Protein AF-A0A3R6WKT2-F1 (afdb_monomer)

pLDDT: mean 75.04, std 20.97, range [36.47, 97.88]

Mean predicted aligned error: 14.97 Å

Solvent-accessible surface area (backbone atoms only — not comparable to full-atom values): 10180 Å² total; per-residue (Å²): 135,83,80,79,76,78,79,77,89,75,90,62,52,73,80,45,78,44,82,75,47,75,48,75,41,78,47,78,81,74,87,68,77,78,66,96,77,69,86,70,86,73,76,88,82,61,59,48,72,48,72,44,69,48,76,45,61,43,78,90,60,58,64,59,56,53,33,32,56,53,12,65,66,39,70,49,82,72,78,93,81,76,84,86,73,96,73,75,86,50,50,66,51,45,74,72,87,78,87,82,78,58,63,58,91,94,46,44,48,91,75,61,78,54,71,67,59,50,54,53,29,57,76,71,72,60,77,71,82,75,78,79,80,78,82,74,79,76,80,86,74,83,80,82,86,130

Sequence (146 aa):
MIELEDVPLRTVTVDSITTLSFTTHPSFPEVHKPSPCALNPSPNINSISQATVHIVCSEGTYIRSIARECGERIVHPSSSLQEKSDEVPSYAGATLSMLHRTQSGGFLSSSSTTLDDIAASVKVRQLAPAPLRDDDTGRNVNVATD

Radius of gyration: 25.91 Å; Cα contacts (8 Å, |Δi|>4): 109; chains: 1; bounding box: 83×47×59 Å

InterPro domains:
  IPR020103 Pseudouridine synthase, catalytic domain superfamily [SSF55120] (6-121)

Secondary structure (DSSP, 8-state):
----PPPPPPP--EEEEEEEEEEEEPPPPP--PPPTT--SPPP---PEEEEEEEEEE-TT--HHHHHHHHHTT-B----S---SS--PPPB-----------EETTEEGGG---HHHHHHHHHTT--PPPPP--------------

Structure (mmCIF, N/CA/C/O backbone):
data_AF-A0A3R6WKT2-F1
#
_entry.id   AF-A0A3R6WKT2-F1
#
loop_
_atom_site.group_PDB
_atom_site.id
_atom_site.type_symbol
_atom_site.label_atom_id
_atom_site.label_alt_id
_atom_site.label_comp_id
_atom_site.label_asym_id
_atom_site.label_entity_id
_atom_site.label_seq_id
_atom_site.pdbx_PDB_ins_code
_atom_site.Cartn_x
_atom_site.Cartn_y
_atom_site.Cartn_z
_atom_site.occupancy
_atom_site.B_iso_or_equiv
_atom_site.auth_seq_id
_atom_site.auth_comp_id
_atom_site.auth_asym_id
_atom_site.auth_atom_id
_atom_site.pdbx_PDB_model_num
ATOM 1 N N . MET A 1 1 ? 18.339 -23.637 22.450 1.00 45.84 1 MET A N 1
ATOM 2 C CA . MET A 1 1 ? 18.213 -23.772 20.988 1.00 45.84 1 MET A CA 1
ATOM 3 C C . MET A 1 1 ? 16.762 -23.460 20.676 1.00 45.84 1 MET A C 1
ATOM 5 O O . MET A 1 1 ? 15.910 -24.223 21.101 1.00 45.84 1 MET A O 1
ATOM 9 N N . ILE A 1 2 ? 16.474 -22.268 20.151 1.00 59.09 2 ILE A N 1
ATOM 10 C CA . ILE A 1 2 ? 15.111 -21.895 19.752 1.00 59.09 2 ILE A CA 1
ATOM 11 C C . ILE A 1 2 ? 14.999 -22.361 18.307 1.00 59.09 2 ILE A C 1
ATOM 13 O O . ILE A 1 2 ? 15.721 -21.843 17.457 1.00 59.09 2 ILE A O 1
ATOM 17 N N . GLU A 1 3 ? 14.189 -23.384 18.056 1.00 62.41 3 GLU A N 1
ATOM 18 C CA . GLU A 1 3 ? 13.836 -23.741 16.687 1.00 62.41 3 GLU A CA 1
ATOM 19 C C . GLU A 1 3 ? 12.940 -22.626 16.152 1.00 62.41 3 GLU A C 1
ATOM 21 O O . GLU A 1 3 ? 11.860 -22.361 16.679 1.00 62.41 3 GLU A O 1
ATOM 26 N N . LEU A 1 4 ? 13.462 -21.882 15.180 1.00 70.50 4 LEU A N 1
ATOM 27 C CA . LEU A 1 4 ? 12.678 -20.927 14.416 1.00 70.50 4 LEU A CA 1
ATOM 28 C C . LEU A 1 4 ? 11.831 -21.759 13.457 1.00 70.50 4 LEU A C 1
ATOM 30 O O . LEU A 1 4 ? 12.330 -22.199 12.425 1.00 70.50 4 LEU A O 1
ATOM 34 N N . GLU A 1 5 ? 10.583 -22.029 13.834 1.00 74.88 5 GLU A N 1
ATOM 35 C CA . GLU A 1 5 ? 9.604 -22.562 12.890 1.00 74.88 5 GLU A CA 1
ATOM 36 C C . GLU A 1 5 ? 9.435 -21.557 11.747 1.00 74.88 5 GLU A C 1
ATOM 38 O O . GLU A 1 5 ? 9.175 -20.369 11.972 1.00 74.88 5 GLU A O 1
ATOM 43 N N . ASP A 1 6 ? 9.613 -22.035 10.515 1.00 78.25 6 ASP A N 1
ATOM 44 C CA . ASP A 1 6 ? 9.405 -21.220 9.327 1.00 78.25 6 ASP A CA 1
ATOM 45 C C . ASP A 1 6 ? 7.948 -20.753 9.273 1.00 78.25 6 ASP A C 1
ATOM 47 O O . ASP A 1 6 ? 7.003 -21.546 9.298 1.00 78.25 6 ASP A O 1
ATOM 51 N N . VAL A 1 7 ? 7.757 -19.436 9.176 1.00 76.88 7 VAL A N 1
ATOM 52 C CA . VAL A 1 7 ? 6.430 -18.856 8.969 1.00 76.88 7 VAL A CA 1
ATOM 53 C C . VAL A 1 7 ? 5.962 -19.259 7.568 1.00 76.88 7 VAL A C 1
ATOM 55 O O . VAL A 1 7 ? 6.653 -18.946 6.593 1.00 76.88 7 VAL A O 1
ATOM 58 N N . PRO A 1 8 ? 4.800 -19.924 7.427 1.00 79.94 8 PRO A N 1
ATOM 59 C CA . PRO A 1 8 ? 4.347 -20.413 6.134 1.00 79.94 8 PRO A CA 1
ATOM 60 C C . PRO A 1 8 ? 4.164 -19.261 5.144 1.00 79.94 8 PRO A C 1
ATOM 62 O O . PRO A 1 8 ? 3.663 -18.184 5.487 1.00 79.94 8 PRO A O 1
ATOM 65 N N . LEU A 1 9 ? 4.551 -19.502 3.889 1.00 82.50 9 LEU A N 1
ATOM 66 C CA . LEU A 1 9 ? 4.333 -18.553 2.802 1.00 82.50 9 LEU A CA 1
ATOM 67 C C . LEU A 1 9 ? 2.830 -18.323 2.624 1.00 82.50 9 LEU A C 1
ATOM 69 O O . LEU A 1 9 ? 2.061 -19.263 2.424 1.00 82.50 9 LEU A O 1
ATOM 73 N N . ARG A 1 10 ? 2.415 -17.056 2.677 1.00 84.06 10 ARG A N 1
ATOM 74 C CA . ARG A 1 10 ? 1.027 -16.654 2.444 1.00 84.06 10 ARG A CA 1
ATOM 75 C C . ARG A 1 10 ? 0.850 -16.099 1.041 1.00 84.06 10 ARG A C 1
ATOM 77 O O . ARG A 1 10 ? 1.678 -15.325 0.566 1.00 84.06 10 ARG A O 1
ATOM 84 N N . THR A 1 11 ? -0.267 -16.452 0.415 1.00 91.12 11 THR A N 1
ATOM 85 C CA . THR A 1 11 ? -0.715 -15.771 -0.802 1.00 91.12 11 THR A CA 1
ATOM 86 C C . THR A 1 11 ? -1.359 -14.448 -0.406 1.00 91.12 11 THR A C 1
ATOM 88 O O . THR A 1 11 ? -2.158 -14.407 0.527 1.00 91.12 11 THR A O 1
ATOM 91 N N . VAL A 1 12 ? -0.996 -13.373 -1.099 1.00 93.88 12 VAL A N 1
ATOM 92 C CA . VAL A 1 12 ? -1.575 -12.035 -0.930 1.00 93.88 12 VAL A CA 1
ATOM 93 C C . VAL A 1 12 ? -1.983 -11.495 -2.294 1.00 93.88 12 VAL A C 1
ATOM 95 O O . VAL A 1 12 ? -1.381 -11.868 -3.302 1.00 93.88 12 VAL A O 1
ATOM 98 N N . THR A 1 13 ? -2.986 -10.621 -2.335 1.00 95.75 13 THR A N 1
ATOM 99 C CA . THR A 1 13 ? -3.405 -9.946 -3.567 1.00 95.75 13 THR A CA 1
ATOM 100 C C . THR A 1 13 ? -3.082 -8.463 -3.492 1.00 95.75 13 THR A C 1
ATOM 102 O O . THR A 1 13 ? -3.252 -7.812 -2.461 1.00 95.75 13 THR A O 1
ATOM 105 N N . VAL A 1 14 ? -2.599 -7.920 -4.606 1.00 96.56 14 VAL A N 1
ATOM 106 C CA . VAL A 1 14 ? -2.480 -6.478 -4.812 1.00 96.56 14 VAL A CA 1
ATOM 107 C C . VAL A 1 14 ? -3.476 -6.120 -5.898 1.00 96.56 14 VAL A C 1
ATOM 109 O O . VAL A 1 14 ? -3.281 -6.475 -7.057 1.00 96.56 14 VAL A O 1
ATOM 112 N N . ASP A 1 15 ? -4.555 -5.454 -5.508 1.00 96.75 15 ASP A N 1
ATOM 113 C CA . ASP A 1 15 ? -5.662 -5.145 -6.409 1.00 96.75 15 ASP A CA 1
ATOM 114 C C . ASP A 1 15 ? -5.309 -3.960 -7.313 1.00 96.75 15 ASP A C 1
ATOM 116 O O . ASP A 1 15 ? -5.651 -3.942 -8.493 1.00 96.75 15 ASP A O 1
ATOM 120 N N . SER A 1 16 ? -4.598 -2.961 -6.777 1.00 97.56 16 SER A N 1
ATOM 121 C CA . SER A 1 16 ? -4.079 -1.851 -7.581 1.00 97.56 16 SER A CA 1
ATOM 122 C C . SER A 1 16 ? -2.863 -1.174 -6.955 1.00 97.56 16 SER A C 1
ATOM 124 O O . SER A 1 16 ? -2.715 -1.112 -5.732 1.00 97.56 16 SER A O 1
ATOM 126 N N . ILE A 1 17 ? -2.011 -0.627 -7.825 1.00 97.19 17 ILE A N 1
ATOM 127 C CA . ILE A 1 17 ? -0.918 0.286 -7.483 1.00 97.19 17 ILE A CA 1
ATOM 128 C C . ILE A 1 17 ? -1.044 1.499 -8.404 1.00 97.19 17 ILE A C 1
ATOM 130 O O . ILE A 1 17 ? -0.949 1.363 -9.623 1.00 97.19 17 ILE A O 1
ATOM 134 N N . THR A 1 18 ? -1.229 2.681 -7.825 1.00 97.62 18 THR A N 1
ATOM 135 C CA . THR A 1 18 ? -1.401 3.931 -8.573 1.00 97.62 18 THR A CA 1
ATOM 136 C C . THR A 1 18 ? -0.337 4.934 -8.160 1.00 97.62 18 THR A C 1
ATOM 138 O O . THR A 1 18 ? -0.253 5.309 -6.991 1.00 97.62 18 THR A O 1
ATOM 141 N N . THR A 1 19 ? 0.466 5.407 -9.111 1.00 96.12 19 THR A N 1
ATOM 142 C CA . THR A 1 19 ? 1.445 6.472 -8.862 1.00 96.12 19 THR A CA 1
ATOM 143 C C . THR A 1 19 ? 0.735 7.809 -8.686 1.00 96.12 19 THR A C 1
ATOM 145 O O . THR A 1 19 ? -0.018 8.236 -9.556 1.00 96.12 19 THR A O 1
ATOM 148 N N . LEU A 1 20 ? 0.988 8.474 -7.560 1.00 96.88 20 LEU A N 1
ATOM 149 C CA . LEU A 1 20 ? 0.440 9.792 -7.239 1.00 96.88 20 LEU A CA 1
ATOM 150 C C . LEU A 1 20 ? 1.423 10.912 -7.589 1.00 96.88 20 LEU A C 1
ATOM 152 O O . LEU A 1 20 ? 1.021 11.959 -8.087 1.00 96.88 20 LEU A O 1
ATOM 156 N N . SER A 1 21 ? 2.713 10.703 -7.323 1.00 95.88 21 SER A N 1
ATOM 157 C CA . SER A 1 21 ? 3.765 11.662 -7.656 1.00 95.88 21 SER A CA 1
ATOM 158 C C . SER A 1 21 ? 5.112 10.972 -7.834 1.00 95.88 21 SER A C 1
ATOM 160 O O . SER A 1 21 ? 5.344 9.878 -7.314 1.00 95.88 21 SER A O 1
ATOM 162 N N . PHE A 1 22 ? 6.004 11.630 -8.567 1.00 92.88 22 PHE A N 1
ATOM 163 C CA . PHE A 1 22 ? 7.386 11.213 -8.744 1.00 92.88 22 PHE A CA 1
ATOM 164 C C . PHE A 1 22 ? 8.273 12.456 -8.728 1.00 92.88 22 PHE A C 1
ATOM 166 O O . PHE A 1 22 ? 8.046 13.387 -9.501 1.00 92.88 22 PHE A O 1
ATOM 173 N N . THR A 1 23 ? 9.255 12.494 -7.835 1.00 89.00 23 THR A N 1
ATOM 174 C CA . THR A 1 23 ? 10.183 13.614 -7.686 1.00 89.00 23 THR A CA 1
ATOM 175 C C . THR A 1 23 ? 11.611 13.105 -7.684 1.00 89.00 23 THR A C 1
ATOM 177 O O . THR A 1 23 ? 11.960 12.175 -6.964 1.00 89.00 23 THR A O 1
ATOM 180 N N . THR A 1 24 ? 12.470 13.738 -8.473 1.00 85.12 24 THR A N 1
ATOM 181 C CA . THR A 1 24 ? 13.905 13.465 -8.443 1.00 85.12 24 THR A CA 1
ATOM 182 C C . THR A 1 24 ? 14.580 14.569 -7.654 1.00 85.12 24 THR A C 1
ATOM 184 O O . THR A 1 24 ? 14.530 15.739 -8.032 1.00 85.12 24 THR A O 1
ATOM 187 N N . HIS A 1 25 ? 15.191 14.201 -6.534 1.00 77.69 25 HIS A N 1
ATOM 188 C CA . HIS A 1 25 ? 15.979 15.117 -5.733 1.00 77.69 25 HIS A CA 1
ATOM 189 C C . HIS A 1 25 ? 17.446 15.027 -6.160 1.00 77.69 25 HIS A C 1
ATOM 191 O O . HIS A 1 25 ? 17.985 13.918 -6.254 1.00 77.69 25 HIS A O 1
ATOM 197 N N . PRO A 1 26 ? 18.125 16.164 -6.399 1.00 67.12 26 PRO A N 1
ATOM 198 C CA . PRO A 1 26 ? 19.577 16.147 -6.459 1.00 67.12 26 PRO A CA 1
ATOM 199 C C . PRO A 1 26 ? 20.072 15.645 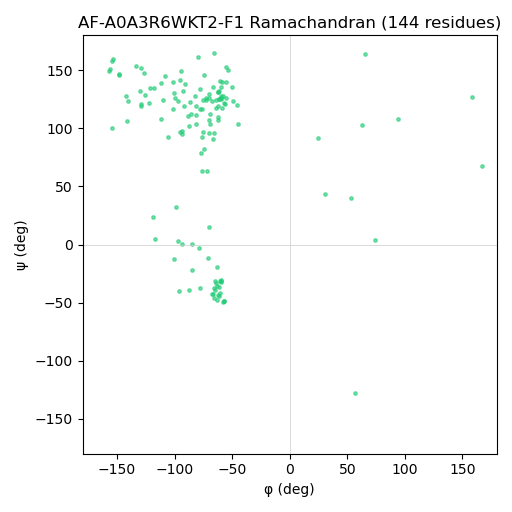-5.099 1.00 67.12 26 PRO A C 1
ATOM 201 O O . PRO A 1 26 ? 19.627 16.143 -4.061 1.00 67.12 26 PRO A O 1
ATOM 204 N N . SER A 1 27 ? 20.934 14.628 -5.076 1.00 63.84 27 SER A N 1
ATOM 205 C CA . SER A 1 27 ? 21.567 14.223 -3.823 1.00 63.84 27 SER A CA 1
ATOM 206 C C . SER A 1 27 ? 22.281 15.401 -3.185 1.00 63.84 27 SER A C 1
ATOM 208 O O . SER A 1 27 ? 22.802 16.291 -3.866 1.00 63.84 27 SER A O 1
ATOM 210 N N . PHE A 1 28 ? 22.388 15.344 -1.859 1.00 46.97 28 PHE A N 1
ATOM 211 C CA . PHE A 1 28 ? 23.422 16.092 -1.162 1.00 46.97 28 PHE A CA 1
ATOM 212 C C . PHE A 1 28 ? 24.781 15.809 -1.824 1.00 46.97 28 PHE A C 1
ATOM 214 O O . PHE A 1 28 ? 25.063 14.646 -2.126 1.00 46.97 28 PHE A O 1
ATOM 221 N N . PRO A 1 29 ? 25.618 16.834 -2.073 1.00 46.66 29 PRO A N 1
ATOM 222 C CA . PRO A 1 29 ? 26.973 16.594 -2.530 1.00 46.66 29 PRO A CA 1
ATOM 223 C C . PRO A 1 29 ? 27.668 15.747 -1.469 1.00 46.66 29 PRO A C 1
ATOM 225 O O . PRO A 1 29 ? 27.807 16.154 -0.314 1.00 46.66 29 PRO A O 1
ATOM 228 N N . GLU A 1 30 ? 28.065 14.543 -1.857 1.00 46.06 30 GLU A N 1
ATOM 229 C CA . GLU A 1 30 ? 28.982 13.743 -1.070 1.00 46.06 30 GLU A CA 1
ATOM 230 C C . GLU A 1 30 ? 30.240 14.596 -0.872 1.00 46.06 30 GLU A C 1
ATOM 232 O O . GLU A 1 30 ? 30.841 15.063 -1.843 1.00 46.06 30 GLU A O 1
ATOM 237 N N . VAL A 1 31 ? 30.611 14.876 0.381 1.00 40.81 31 VAL A N 1
ATOM 238 C CA . VAL A 1 31 ? 31.859 15.575 0.719 1.00 40.81 31 VAL A CA 1
ATOM 239 C C . VAL A 1 31 ? 33.017 14.604 0.469 1.00 40.81 31 VAL A C 1
ATOM 241 O O . VAL A 1 31 ? 33.738 14.204 1.381 1.00 40.81 31 VAL A O 1
ATOM 244 N N . HIS A 1 32 ? 33.210 14.191 -0.780 1.00 43.75 32 HIS A N 1
ATOM 245 C CA . HIS A 1 32 ? 34.481 13.651 -1.206 1.00 43.75 32 HIS A CA 1
ATOM 246 C C . HIS A 1 32 ? 35.456 14.824 -1.195 1.00 43.75 32 HIS A C 1
ATOM 248 O O . HIS A 1 32 ? 35.418 15.698 -2.061 1.00 43.75 32 HIS A O 1
ATOM 254 N N . LYS A 1 33 ? 36.324 14.872 -0.173 1.00 36.47 33 LYS A N 1
ATOM 255 C CA . LYS A 1 33 ? 37.539 15.691 -0.228 1.00 36.47 33 LYS A CA 1
ATOM 256 C C . LYS A 1 33 ? 38.188 15.433 -1.594 1.00 36.47 33 LYS A C 1
ATOM 258 O O . LYS A 1 33 ? 38.503 14.272 -1.869 1.00 36.47 33 LYS A O 1
ATOM 263 N N . PRO A 1 34 ? 38.369 16.451 -2.450 1.00 43.94 34 PRO A N 1
ATOM 264 C CA . PRO A 1 34 ? 38.968 16.231 -3.752 1.00 43.94 34 PRO A CA 1
ATOM 265 C C . PRO A 1 34 ? 40.392 15.712 -3.546 1.00 43.94 34 PRO A C 1
ATOM 267 O O . PRO A 1 34 ? 41.229 16.377 -2.934 1.00 43.94 34 PRO A O 1
ATOM 270 N N . SER A 1 35 ? 40.659 14.505 -4.044 1.00 47.00 35 SER A N 1
ATOM 271 C CA . SER A 1 35 ? 42.028 14.095 -4.340 1.00 47.00 35 SER A CA 1
ATOM 272 C C . SER A 1 35 ? 42.564 15.058 -5.410 1.00 47.00 35 SER A C 1
ATOM 274 O O . SER A 1 35 ? 41.859 15.301 -6.394 1.00 47.00 35 SER A O 1
ATOM 276 N N . PRO A 1 36 ? 43.769 15.631 -5.253 1.00 48.66 36 PRO A N 1
ATOM 277 C CA . PRO A 1 36 ? 44.264 16.739 -6.076 1.00 48.66 36 PRO A CA 1
ATOM 278 C C . PRO A 1 36 ? 44.602 16.369 -7.536 1.00 48.66 36 PRO A C 1
ATOM 280 O O . PRO A 1 36 ? 45.265 17.142 -8.221 1.00 48.66 36 PRO A O 1
ATOM 283 N N . CYS A 1 37 ? 44.160 15.212 -8.039 1.00 45.25 37 CYS A N 1
ATOM 284 C CA . CYS A 1 37 ? 44.553 14.686 -9.350 1.00 45.25 37 CYS A CA 1
ATOM 285 C C . CYS A 1 37 ? 43.415 14.539 -10.381 1.00 45.25 37 CYS A C 1
ATOM 287 O O . CYS A 1 37 ? 43.677 14.044 -11.473 1.00 45.25 37 CYS A O 1
ATOM 289 N N . ALA A 1 38 ? 42.176 14.958 -10.103 1.00 49.31 38 ALA A N 1
ATOM 290 C CA . ALA A 1 38 ? 41.085 14.832 -11.077 1.00 49.31 38 ALA A CA 1
ATOM 291 C C . ALA A 1 38 ? 40.913 16.110 -11.925 1.00 49.31 38 ALA A C 1
ATOM 293 O O . ALA A 1 38 ? 40.223 17.048 -11.526 1.00 49.31 38 ALA A O 1
ATOM 294 N N . LEU A 1 39 ? 41.524 16.144 -13.117 1.00 47.91 39 LEU A N 1
ATOM 295 C CA . LEU A 1 39 ? 41.030 16.985 -14.211 1.00 47.91 39 LEU A CA 1
ATOM 296 C C . LEU A 1 39 ? 39.707 16.375 -14.701 1.00 47.91 39 LEU A C 1
ATOM 298 O O . LEU A 1 39 ? 39.682 15.203 -15.066 1.00 47.91 39 LEU A O 1
ATOM 302 N N . ASN A 1 40 ? 38.658 17.198 -14.740 1.00 46.19 40 ASN A N 1
ATOM 303 C CA . ASN A 1 40 ? 37.254 16.920 -15.086 1.00 46.19 40 ASN A CA 1
ATOM 304 C C . ASN A 1 40 ? 36.358 16.617 -13.864 1.00 46.19 40 ASN A C 1
ATOM 306 O O . ASN A 1 40 ? 36.451 15.535 -13.283 1.00 46.19 40 ASN A O 1
ATOM 310 N N . PRO A 1 41 ? 35.446 17.534 -13.476 1.00 44.69 41 PRO A N 1
ATOM 311 C CA . PRO A 1 41 ? 34.383 17.193 -12.540 1.00 44.69 41 PRO A CA 1
ATOM 312 C C . PRO A 1 41 ? 33.480 16.137 -13.193 1.00 44.69 41 PRO A C 1
ATOM 314 O O . PRO A 1 41 ? 32.879 16.392 -14.237 1.00 44.69 41 PRO A O 1
ATOM 317 N N . SER A 1 42 ? 33.406 14.942 -12.600 1.00 47.97 42 SER A N 1
ATOM 318 C CA . SER A 1 42 ? 32.3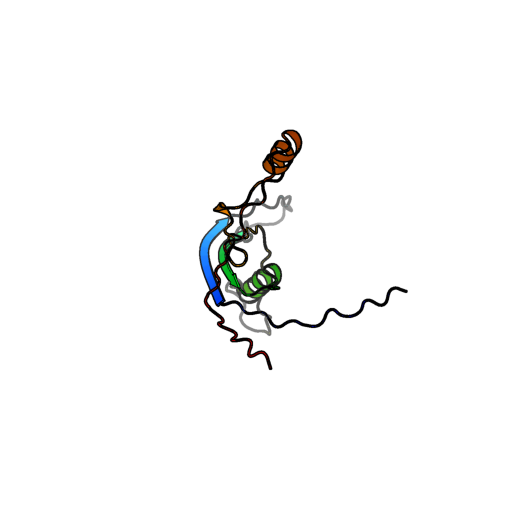95 13.950 -12.985 1.00 47.97 42 SER A CA 1
ATOM 319 C C . SER A 1 42 ? 31.001 14.561 -12.794 1.00 47.97 42 SER A C 1
ATOM 321 O O . SER A 1 42 ? 30.800 15.278 -11.807 1.00 47.97 42 SER A O 1
ATOM 323 N N . PRO A 1 43 ? 30.038 14.326 -13.707 1.00 49.59 43 PRO A N 1
ATOM 324 C CA . PRO A 1 43 ? 28.666 14.770 -13.493 1.00 49.59 43 PRO A CA 1
ATOM 325 C C . PRO A 1 43 ? 28.177 14.206 -12.154 1.00 49.59 43 PRO A C 1
ATOM 327 O O . PRO A 1 43 ? 28.515 13.085 -11.797 1.00 49.59 43 PRO A O 1
ATOM 330 N N . ASN A 1 44 ? 27.438 14.990 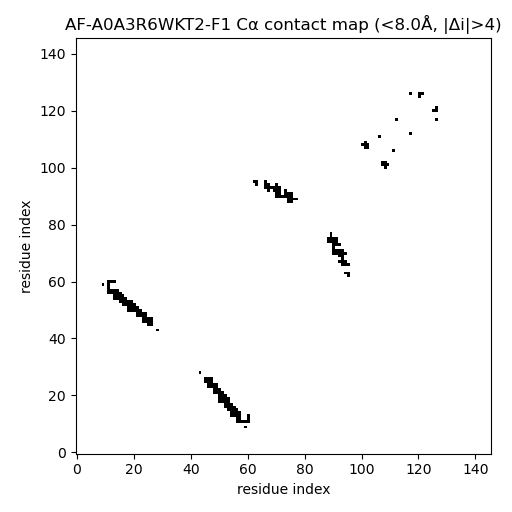-11.375 1.00 48.69 44 ASN A N 1
ATOM 331 C CA . ASN A 1 44 ? 26.863 14.539 -10.108 1.00 48.69 44 ASN A CA 1
ATOM 332 C C . ASN A 1 44 ? 25.812 13.446 -10.405 1.00 48.69 44 ASN A C 1
ATOM 334 O O . ASN A 1 44 ? 24.689 13.771 -10.781 1.00 48.69 44 ASN A O 1
ATOM 338 N N . ILE A 1 45 ? 26.199 12.166 -10.321 1.00 51.97 45 ILE A N 1
ATOM 339 C CA . ILE A 1 45 ? 25.396 11.003 -10.766 1.00 51.97 45 ILE A CA 1
ATOM 340 C C . ILE A 1 45 ? 24.407 10.520 -9.687 1.00 51.97 45 ILE A C 1
ATOM 342 O O . ILE A 1 45 ? 23.664 9.571 -9.903 1.00 51.97 45 ILE A O 1
ATOM 346 N N . ASN A 1 46 ? 24.344 1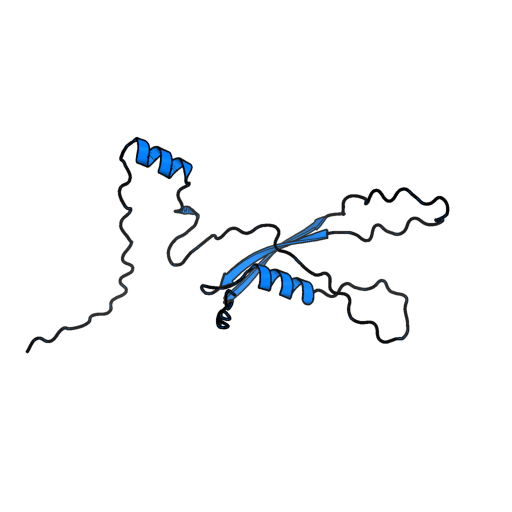1.159 -8.519 1.00 60.88 46 ASN A N 1
ATOM 347 C CA . ASN A 1 46 ? 23.687 10.554 -7.356 1.00 60.88 46 ASN A CA 1
ATOM 348 C C . ASN A 1 46 ? 22.245 11.051 -7.128 1.00 60.88 46 ASN A C 1
ATOM 350 O O . ASN A 1 46 ? 21.790 11.128 -5.996 1.00 60.88 46 ASN A O 1
ATOM 354 N N . SER A 1 47 ? 21.470 11.394 -8.161 1.00 69.12 47 SER A N 1
ATOM 355 C CA . SER A 1 47 ? 20.087 11.854 -7.944 1.00 69.12 47 SER A CA 1
ATOM 356 C C . SER A 1 47 ? 19.198 10.761 -7.324 1.00 69.12 47 SER A C 1
ATOM 358 O O . SER A 1 47 ? 19.043 9.688 -7.907 1.00 69.12 47 SER A O 1
ATOM 360 N N . ILE A 1 48 ? 18.565 11.040 -6.178 1.00 80.62 48 ILE A N 1
ATOM 361 C CA . ILE A 1 48 ? 17.628 10.114 -5.524 1.00 80.62 48 ILE A CA 1
ATOM 362 C C . ILE A 1 48 ? 16.220 10.428 -6.018 1.00 80.62 48 ILE A C 1
ATOM 364 O O . ILE A 1 48 ? 15.699 11.520 -5.790 1.00 80.62 48 ILE A O 1
ATOM 368 N N . SER A 1 49 ? 15.581 9.455 -6.661 1.00 88.25 49 SER A N 1
ATOM 369 C CA . SER A 1 49 ? 14.175 9.567 -7.045 1.00 88.25 49 SER A CA 1
ATOM 370 C C . SER A 1 49 ? 13.258 9.024 -5.952 1.00 88.25 49 SER A C 1
ATOM 372 O O . SER A 1 49 ? 13.529 7.984 -5.357 1.00 88.25 49 SER A O 1
ATOM 374 N N . GLN A 1 50 ? 12.165 9.731 -5.690 1.00 92.00 50 GLN A N 1
ATOM 375 C CA . GLN A 1 50 ? 11.112 9.340 -4.764 1.00 92.00 50 GLN A CA 1
ATOM 376 C C . GLN A 1 50 ? 9.786 9.256 -5.513 1.00 92.00 50 GLN A C 1
ATOM 378 O O . GLN A 1 50 ? 9.431 10.149 -6.278 1.00 92.00 50 GLN A O 1
ATOM 383 N N . ALA A 1 51 ? 9.039 8.184 -5.269 1.00 93.38 51 ALA A N 1
ATOM 384 C CA . ALA A 1 51 ? 7.697 7.999 -5.798 1.00 93.38 51 ALA A CA 1
ATOM 385 C C . ALA A 1 51 ? 6.704 7.905 -4.639 1.00 93.38 51 ALA A C 1
ATOM 387 O O . ALA A 1 51 ? 6.941 7.178 -3.674 1.00 93.38 51 ALA A O 1
ATOM 388 N N . THR A 1 52 ? 5.577 8.603 -4.753 1.00 96.44 52 THR A N 1
ATOM 389 C CA . THR A 1 52 ? 4.422 8.385 -3.877 1.00 96.44 52 THR A CA 1
ATOM 390 C C . THR A 1 52 ? 3.420 7.524 -4.624 1.00 96.44 52 THR A C 1
ATOM 392 O O . THR A 1 52 ? 3.007 7.875 -5.730 1.00 96.44 52 THR A O 1
ATOM 395 N N . VAL A 1 53 ? 3.013 6.410 -4.022 1.00 97.12 53 VAL A N 1
ATOM 396 C CA . VAL A 1 53 ? 2.054 5.467 -4.609 1.00 97.12 53 VAL A CA 1
ATOM 397 C C . VAL A 1 53 ? 0.894 5.213 -3.651 1.00 97.12 53 VAL A C 1
ATOM 399 O O . VAL A 1 53 ? 1.067 5.210 -2.434 1.00 97.12 53 VAL A O 1
ATOM 402 N N . HIS A 1 54 ? -0.288 4.982 -4.210 1.00 97.88 54 HIS A N 1
ATOM 403 C CA . HIS A 1 54 ? -1.448 4.450 -3.507 1.00 97.88 54 HIS A CA 1
ATOM 404 C C . HIS A 1 54 ? -1.579 2.959 -3.821 1.00 97.88 54 HIS A C 1
ATOM 406 O O . HIS A 1 54 ? -1.530 2.579 -4.990 1.00 97.88 54 HIS A O 1
ATOM 412 N N . ILE A 1 55 ? -1.739 2.123 -2.795 1.00 97.88 55 ILE A N 1
ATOM 413 C CA . ILE A 1 55 ? -1.794 0.663 -2.936 1.00 97.88 55 ILE A CA 1
ATOM 414 C C . ILE A 1 55 ? -3.081 0.149 -2.292 1.00 97.88 55 ILE A C 1
ATOM 416 O O . ILE A 1 55 ? -3.349 0.453 -1.130 1.00 97.88 55 ILE A O 1
ATOM 420 N N . VAL A 1 56 ? -3.841 -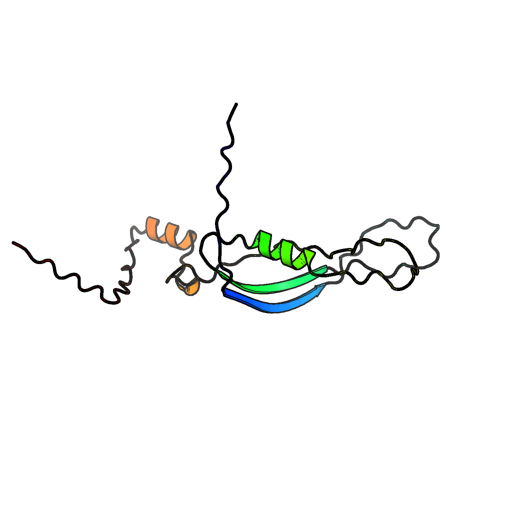0.655 -3.038 1.00 97.62 56 VAL A N 1
ATOM 421 C CA . VAL A 1 56 ? -4.977 -1.440 -2.532 1.00 97.62 56 VAL A CA 1
ATOM 422 C C . VAL A 1 56 ? -4.573 -2.907 -2.561 1.00 97.62 56 VAL A C 1
ATOM 424 O O . VAL A 1 56 ? -4.141 -3.409 -3.598 1.00 97.62 56 VAL A O 1
ATOM 427 N N . CYS A 1 57 ? -4.654 -3.579 -1.418 1.00 97.19 57 CYS A N 1
ATOM 428 C CA . CYS A 1 57 ? -4.162 -4.942 -1.268 1.00 97.19 57 CYS A CA 1
ATOM 429 C C . CYS A 1 57 ? -4.901 -5.701 -0.164 1.00 97.19 57 CYS A C 1
ATOM 431 O O . CYS A 1 57 ? -5.441 -5.091 0.765 1.00 97.19 57 CYS A O 1
ATOM 433 N N . SER A 1 58 ? -4.842 -7.031 -0.219 1.00 96.12 58 SER A N 1
ATOM 434 C CA . SER A 1 58 ? -5.362 -7.899 0.832 1.00 96.12 58 SER A CA 1
ATOM 435 C C . SER A 1 58 ? -4.586 -7.746 2.140 1.00 96.12 58 SER A C 1
ATOM 437 O O . SER A 1 58 ? -3.446 -7.255 2.186 1.00 96.12 58 SER A O 1
ATOM 439 N N . GLU A 1 59 ? -5.182 -8.253 3.218 1.00 93.31 59 GLU A N 1
ATOM 440 C CA . GLU A 1 59 ? -4.490 -8.424 4.488 1.00 93.31 59 GLU A CA 1
ATOM 441 C C . GLU A 1 59 ? -3.193 -9.233 4.330 1.00 93.31 59 GLU A C 1
ATOM 443 O O . GLU A 1 59 ? -3.032 -10.056 3.426 1.00 93.31 59 GLU A O 1
ATOM 448 N N . GLY A 1 60 ? -2.221 -8.945 5.194 1.00 93.00 60 GLY A N 1
ATOM 449 C CA . GLY A 1 60 ? -0.916 -9.594 5.144 1.00 93.00 60 GLY A CA 1
ATOM 450 C C . GLY A 1 60 ? 0.006 -9.127 4.006 1.00 93.00 60 GLY A C 1
ATOM 451 O O . GLY A 1 60 ? 1.121 -9.635 3.867 1.00 93.00 60 GLY A O 1
ATOM 452 N N . THR A 1 61 ? -0.361 -8.140 3.201 1.00 95.06 61 THR A N 1
ATOM 453 C CA . THR A 1 61 ? 0.566 -7.636 2.178 1.00 95.06 61 THR A CA 1
ATOM 454 C C . THR A 1 61 ? 1.735 -6.862 2.805 1.00 95.06 61 THR A C 1
ATOM 456 O O . THR A 1 61 ? 1.546 -5.960 3.622 1.00 95.06 61 THR A O 1
ATOM 459 N N . TYR A 1 62 ? 2.970 -7.198 2.420 1.00 95.00 62 TYR A N 1
ATOM 460 C CA . TYR A 1 62 ? 4.180 -6.502 2.870 1.00 95.00 62 TYR A CA 1
ATOM 461 C C . TYR A 1 62 ? 4.585 -5.402 1.879 1.00 95.00 62 TYR A C 1
ATOM 463 O O . TYR A 1 62 ? 5.295 -5.656 0.910 1.00 95.00 62 TYR A O 1
ATOM 471 N N . ILE A 1 63 ? 4.210 -4.150 2.162 1.00 96.88 63 ILE A N 1
ATOM 472 C CA . ILE A 1 63 ? 4.506 -2.998 1.283 1.00 96.88 63 ILE A CA 1
ATOM 473 C C . ILE A 1 63 ? 6.012 -2.787 1.053 1.00 96.88 63 ILE A C 1
ATOM 475 O O . ILE A 1 63 ? 6.427 -2.377 -0.027 1.00 96.88 63 ILE A O 1
ATOM 479 N N . ARG A 1 64 ? 6.858 -3.128 2.035 1.00 95.56 64 ARG A N 1
ATOM 480 C CA . ARG A 1 64 ? 8.322 -3.083 1.868 1.00 95.56 64 ARG A CA 1
ATOM 481 C C . ARG A 1 64 ? 8.820 -4.022 0.765 1.00 95.56 64 ARG A C 1
ATOM 483 O O . ARG A 1 64 ? 9.752 -3.658 0.057 1.00 95.56 64 ARG A O 1
ATOM 490 N N . SER A 1 65 ? 8.198 -5.192 0.613 1.00 94.69 65 SER A N 1
ATOM 491 C CA . SER A 1 65 ? 8.538 -6.135 -0.455 1.00 94.69 65 SER A CA 1
ATOM 492 C C . SER A 1 65 ? 8.150 -5.569 -1.815 1.00 94.69 65 SER A C 1
ATOM 494 O O . SER A 1 65 ? 8.976 -5.597 -2.714 1.00 94.69 65 SER A O 1
ATOM 496 N N . ILE A 1 66 ? 6.964 -4.957 -1.927 1.00 95.38 66 ILE A N 1
ATOM 497 C CA . ILE A 1 66 ? 6.533 -4.260 -3.150 1.00 95.38 66 ILE A CA 1
ATOM 498 C C . ILE A 1 66 ? 7.538 -3.165 -3.523 1.00 95.38 66 ILE A C 1
ATOM 500 O O . ILE A 1 66 ? 7.987 -3.115 -4.661 1.00 95.38 66 ILE A O 1
ATOM 504 N N . ALA A 1 67 ? 7.942 -2.322 -2.565 1.00 95.19 67 ALA A N 1
ATOM 505 C CA . ALA A 1 67 ? 8.926 -1.268 -2.816 1.00 95.19 67 ALA A CA 1
ATOM 506 C C . ALA A 1 67 ? 10.239 -1.843 -3.370 1.00 95.19 67 ALA A C 1
ATOM 508 O O . ALA A 1 67 ? 10.721 -1.380 -4.401 1.00 95.19 67 ALA A O 1
ATOM 509 N N . ARG A 1 68 ? 10.776 -2.892 -2.733 1.00 94.25 68 ARG A N 1
ATOM 510 C CA . ARG A 1 68 ? 11.976 -3.591 -3.205 1.00 94.25 68 ARG A CA 1
ATOM 511 C C . ARG A 1 68 ? 11.798 -4.131 -4.628 1.00 94.25 68 ARG A C 1
ATOM 513 O O . ARG A 1 68 ? 12.641 -3.870 -5.480 1.00 94.25 68 ARG A O 1
ATOM 520 N N . GLU A 1 69 ? 10.696 -4.827 -4.889 1.00 93.88 69 GLU A N 1
ATOM 521 C CA . GLU A 1 69 ? 10.393 -5.438 -6.188 1.00 93.88 69 GLU A CA 1
ATOM 522 C C . GLU A 1 69 ? 10.215 -4.396 -7.304 1.00 93.88 69 GLU A C 1
ATOM 524 O O . GLU A 1 69 ? 10.555 -4.648 -8.459 1.00 93.88 69 GLU A O 1
ATOM 529 N N . CYS A 1 70 ? 9.687 -3.213 -6.978 1.00 92.31 70 CYS A N 1
ATOM 530 C CA . CYS A 1 70 ? 9.643 -2.083 -7.902 1.00 92.31 70 CYS A CA 1
ATOM 531 C C . CYS A 1 70 ? 11.057 -1.587 -8.225 1.00 92.31 70 CYS A C 1
ATOM 533 O O . CYS A 1 70 ? 11.383 -1.392 -9.392 1.00 92.31 70 CYS A O 1
ATOM 535 N N . GLY A 1 71 ? 11.915 -1.426 -7.215 1.00 91.00 71 GLY A N 1
ATOM 536 C CA . GLY A 1 71 ? 13.303 -0.995 -7.398 1.00 91.00 71 GLY A CA 1
ATOM 537 C C . GLY A 1 71 ? 14.157 -1.971 -8.209 1.00 91.00 71 GLY A C 1
ATOM 538 O O . GLY A 1 71 ? 14.982 -1.543 -9.011 1.00 91.00 71 GLY A O 1
ATOM 539 N N . GLU A 1 72 ? 13.920 -3.273 -8.045 1.00 91.38 72 GLU A N 1
ATOM 540 C CA . GLU A 1 72 ? 14.555 -4.349 -8.822 1.00 91.38 72 GLU A CA 1
ATOM 541 C C . GLU A 1 72 ? 14.060 -4.416 -10.277 1.00 91.38 72 GLU A C 1
ATOM 543 O O . GLU A 1 72 ? 14.659 -5.104 -11.093 1.00 91.38 72 GLU A O 1
ATOM 548 N N . ARG A 1 73 ? 12.985 -3.704 -10.639 1.00 89.50 73 ARG A N 1
ATOM 549 C CA . ARG A 1 73 ? 12.501 -3.612 -12.030 1.00 89.50 73 ARG A CA 1
ATOM 550 C C . ARG A 1 73 ? 12.901 -2.325 -12.738 1.00 89.50 73 ARG A C 1
ATOM 552 O O . ARG A 1 73 ? 12.754 -2.230 -13.955 1.00 89.50 73 ARG A O 1
ATOM 559 N N . ILE A 1 74 ? 13.399 -1.337 -12.002 1.00 86.19 74 ILE A N 1
ATOM 560 C CA . ILE A 1 74 ? 13.863 -0.075 -12.574 1.00 86.19 74 ILE A CA 1
ATOM 561 C C . ILE A 1 74 ? 15.326 -0.258 -12.972 1.00 86.19 74 ILE A C 1
ATOM 563 O O . ILE A 1 74 ? 16.225 -0.244 -12.130 1.00 86.19 74 ILE A O 1
ATOM 567 N N . VAL A 1 75 ? 15.554 -0.450 -14.271 1.00 80.56 75 VAL A N 1
ATOM 568 C CA . VAL A 1 75 ? 16.899 -0.534 -14.846 1.00 80.56 75 VAL A CA 1
ATOM 569 C C . VAL A 1 75 ? 17.512 0.860 -14.860 1.00 80.56 75 VAL A C 1
ATOM 571 O O . VAL A 1 75 ? 16.926 1.800 -15.402 1.00 80.56 75 VAL A O 1
ATOM 574 N N . HIS A 1 76 ? 18.696 0.992 -14.274 1.00 69.50 76 HIS A N 1
ATOM 575 C CA . HIS A 1 76 ? 19.480 2.204 -14.408 1.00 69.50 76 HIS A CA 1
ATOM 576 C C . HIS A 1 76 ? 20.092 2.209 -15.813 1.00 69.50 76 HIS A C 1
ATOM 578 O O . HIS A 1 76 ? 20.781 1.247 -16.160 1.00 69.50 76 HIS A O 1
ATOM 584 N N . PRO A 1 77 ? 19.878 3.246 -16.643 1.00 62.03 77 PRO A N 1
ATOM 585 C CA . PRO A 1 77 ? 20.658 3.376 -17.860 1.00 62.03 77 PRO A CA 1
ATOM 586 C C . PRO A 1 77 ? 22.116 3.552 -17.424 1.00 62.03 77 PRO A C 1
ATOM 588 O O . PRO A 1 77 ? 22.478 4.580 -16.843 1.00 62.03 77 PRO A O 1
ATOM 591 N N . SER A 1 78 ? 22.941 2.522 -17.611 1.00 56.50 78 SER A N 1
ATOM 592 C CA . SER A 1 78 ? 24.385 2.682 -17.527 1.00 56.50 78 SER A CA 1
ATOM 593 C C . SER A 1 78 ? 24.770 3.663 -18.630 1.00 56.50 78 SER A C 1
ATOM 595 O O . SER A 1 78 ? 24.277 3.601 -19.760 1.00 56.50 78 SER A O 1
ATOM 597 N N . SER A 1 79 ? 25.557 4.670 -18.264 1.00 49.81 79 SER A N 1
ATOM 598 C CA . SER A 1 79 ? 26.020 5.704 -19.178 1.00 49.81 79 SER A CA 1
ATOM 599 C C . SER A 1 79 ? 26.590 5.066 -20.441 1.00 49.81 79 SER A C 1
ATOM 601 O O . SER A 1 79 ? 27.509 4.255 -20.374 1.00 49.81 79 SER A O 1
ATOM 603 N N . SER A 1 80 ? 26.031 5.460 -21.581 1.00 50.69 80 SER A N 1
ATOM 604 C CA . SER A 1 80 ? 26.495 5.138 -22.924 1.00 50.69 80 SER A CA 1
ATOM 605 C C . SER A 1 80 ? 28.009 5.316 -23.040 1.00 50.69 80 SER A C 1
ATOM 607 O O . SER A 1 80 ? 28.464 6.457 -23.086 1.00 50.69 80 SER A O 1
ATOM 609 N N . LEU A 1 81 ? 28.757 4.209 -23.041 1.00 53.00 81 LEU A N 1
ATOM 610 C CA . LEU A 1 81 ? 30.062 3.980 -23.684 1.00 53.00 81 LEU A CA 1
ATOM 611 C C . LEU A 1 81 ? 30.670 2.672 -23.140 1.00 53.00 81 LEU A C 1
ATOM 613 O O . LEU A 1 81 ? 31.690 2.689 -22.462 1.00 53.00 81 LEU A O 1
ATOM 617 N N . GLN A 1 82 ? 30.069 1.523 -23.448 1.00 46.81 82 GLN A N 1
ATOM 618 C CA . GLN A 1 82 ? 30.820 0.267 -23.456 1.00 46.81 82 GLN A CA 1
ATOM 619 C C . GLN A 1 82 ? 30.159 -0.729 -24.406 1.00 46.81 82 GLN A C 1
ATOM 621 O O . GLN A 1 82 ? 29.142 -1.354 -24.123 1.00 46.81 82 GLN A O 1
ATOM 626 N N . GLU A 1 83 ? 30.737 -0.827 -25.601 1.00 52.97 83 GLU A N 1
ATOM 627 C CA . GLU A 1 83 ? 30.531 -1.976 -26.468 1.00 52.97 83 GLU A CA 1
ATOM 628 C C . GLU A 1 83 ? 31.168 -3.210 -25.812 1.00 52.97 83 GLU A C 1
ATOM 630 O O . GLU A 1 83 ? 32.315 -3.151 -25.373 1.00 52.97 83 GLU A O 1
ATOM 635 N N . LYS A 1 84 ? 30.437 -4.334 -25.834 1.00 54.22 84 LYS A N 1
ATOM 636 C CA . LYS A 1 84 ? 30.881 -5.704 -25.508 1.00 54.22 84 LYS A CA 1
ATOM 637 C C . LYS A 1 84 ? 31.354 -5.950 -24.069 1.00 54.22 84 LYS A C 1
ATOM 639 O O . LYS A 1 84 ? 32.526 -5.762 -23.767 1.00 54.22 84 LYS A O 1
ATOM 644 N N . SER A 1 85 ? 30.498 -6.581 -23.259 1.00 50.00 85 SER A N 1
ATOM 645 C CA . SER A 1 85 ? 30.664 -7.942 -22.681 1.00 50.00 85 SER A CA 1
ATOM 646 C C . SER A 1 85 ? 29.801 -8.106 -21.420 1.00 50.00 85 SER A C 1
ATOM 648 O O . SER A 1 85 ? 29.884 -7.263 -20.543 1.00 50.00 85 SER A O 1
ATOM 650 N N . ASP A 1 86 ? 28.965 -9.155 -21.360 1.00 57.12 86 ASP A N 1
ATOM 651 C CA . ASP A 1 86 ? 28.292 -9.726 -20.166 1.00 57.12 86 ASP A CA 1
ATOM 652 C C . ASP A 1 86 ? 27.937 -8.773 -18.998 1.00 57.12 86 ASP A C 1
ATOM 654 O O . ASP A 1 86 ? 28.122 -9.102 -17.824 1.00 57.12 86 ASP A O 1
ATOM 658 N N . GLU A 1 87 ? 27.411 -7.583 -19.292 1.00 60.97 87 GLU A N 1
ATOM 659 C CA . GLU A 1 87 ? 27.111 -6.592 -18.260 1.00 60.97 87 GLU A CA 1
ATOM 660 C C . GLU A 1 87 ? 25.762 -6.927 -17.604 1.00 60.97 87 GLU A C 1
ATOM 662 O O . GLU A 1 87 ? 24.700 -6.865 -18.230 1.00 60.97 87 GLU A O 1
ATOM 667 N N . VAL A 1 88 ? 25.801 -7.341 -16.334 1.00 68.06 88 VAL A N 1
ATOM 668 C CA . VAL A 1 88 ? 24.598 -7.583 -15.527 1.00 68.06 88 VAL A CA 1
ATOM 669 C C . VAL A 1 88 ? 23.835 -6.258 -15.386 1.00 68.06 88 VAL A C 1
ATOM 671 O O . VAL A 1 88 ? 24.455 -5.258 -15.016 1.00 68.06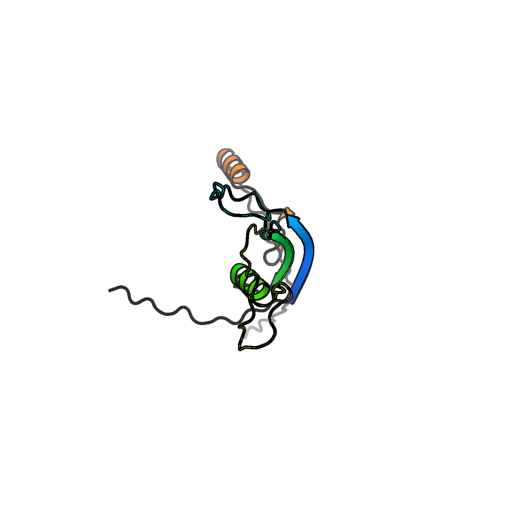 88 VAL A O 1
ATOM 674 N N . PRO A 1 89 ? 22.509 -6.215 -15.633 1.00 68.69 89 PRO A N 1
ATOM 675 C CA . PRO A 1 89 ? 21.731 -4.992 -15.482 1.00 68.69 89 PRO A CA 1
ATOM 676 C C . PRO A 1 89 ? 21.899 -4.411 -14.076 1.00 68.69 89 PRO A C 1
ATOM 678 O O . PRO A 1 89 ? 21.675 -5.102 -13.080 1.00 68.69 89 PRO A O 1
ATOM 681 N N . SER A 1 90 ? 22.280 -3.136 -13.993 1.00 76.88 90 SER A N 1
ATOM 682 C CA . SER A 1 90 ? 22.288 -2.403 -12.729 1.00 76.88 90 SER A CA 1
ATOM 683 C C . SER A 1 90 ? 20.873 -1.913 -12.430 1.00 76.88 90 SER A C 1
ATOM 685 O O . SER A 1 90 ? 20.280 -1.168 -13.216 1.00 76.88 90 SER A O 1
ATOM 687 N N . TYR A 1 91 ? 20.310 -2.353 -11.309 1.00 83.38 91 TYR A N 1
ATOM 688 C CA . TYR A 1 91 ? 18.981 -1.947 -10.862 1.00 83.38 91 TYR A CA 1
ATOM 689 C C . TYR A 1 91 ? 19.092 -0.796 -9.872 1.00 83.38 91 TYR A C 1
ATOM 691 O O . TYR A 1 91 ? 19.977 -0.791 -9.018 1.00 83.38 91 TYR A O 1
ATOM 699 N N . ALA A 1 92 ? 18.168 0.162 -9.953 1.00 83.19 92 ALA A N 1
ATOM 700 C CA . ALA A 1 92 ? 18.162 1.312 -9.052 1.00 83.19 92 ALA A CA 1
ATOM 701 C C . ALA A 1 92 ? 18.003 0.891 -7.580 1.00 83.19 92 ALA A C 1
ATOM 703 O O . ALA A 1 92 ? 18.517 1.553 -6.678 1.00 83.19 92 ALA A O 1
ATOM 704 N N . GLY A 1 93 ? 17.284 -0.214 -7.341 1.00 89.25 93 GLY A N 1
ATOM 705 C CA . GLY A 1 93 ? 16.821 -0.571 -6.010 1.00 89.25 93 GLY A CA 1
ATOM 706 C C . GLY A 1 93 ? 15.810 0.455 -5.488 1.00 89.25 93 GLY A C 1
ATOM 707 O O . GLY A 1 93 ? 15.643 1.551 -6.020 1.00 89.25 93 GLY A O 1
ATOM 708 N N . ALA A 1 94 ? 15.065 0.085 -4.453 1.00 91.56 94 ALA A N 1
ATOM 709 C CA . ALA A 1 94 ? 14.153 1.009 -3.795 1.00 91.56 94 ALA A CA 1
ATOM 710 C C . ALA A 1 94 ? 13.874 0.546 -2.370 1.00 91.56 94 ALA A C 1
ATOM 712 O O . ALA A 1 94 ? 13.873 -0.646 -2.059 1.00 91.56 94 ALA A O 1
ATOM 713 N N . THR A 1 95 ? 13.628 1.519 -1.501 1.00 94.69 95 THR A N 1
ATOM 714 C CA . THR A 1 95 ? 13.253 1.294 -0.109 1.00 94.69 95 THR A CA 1
ATOM 715 C C . THR A 1 95 ? 12.065 2.171 0.256 1.00 94.69 95 THR A C 1
ATOM 717 O O . THR A 1 95 ? 11.843 3.228 -0.334 1.00 94.69 95 THR A O 1
ATOM 720 N N . LEU A 1 96 ? 11.285 1.717 1.231 1.00 95.62 96 LEU A N 1
ATOM 721 C CA . LEU A 1 96 ? 10.126 2.438 1.736 1.00 95.62 96 LEU A CA 1
ATOM 722 C C . LEU A 1 96 ? 10.588 3.558 2.678 1.00 95.62 96 LEU A C 1
ATOM 724 O O . LEU A 1 96 ? 11.143 3.271 3.737 1.00 95.62 96 LEU A O 1
ATOM 728 N N . SER A 1 97 ? 10.333 4.815 2.315 1.00 94.50 97 SER A N 1
ATOM 729 C CA . SER A 1 97 ? 10.650 5.979 3.158 1.00 94.50 97 SER A CA 1
ATOM 730 C C . SER A 1 97 ? 9.531 6.324 4.146 1.00 94.50 97 SER A C 1
ATOM 732 O O . SER A 1 97 ? 9.803 6.666 5.293 1.00 94.50 97 SER A O 1
ATOM 734 N N . MET A 1 98 ? 8.270 6.219 3.721 1.00 96.38 98 MET A N 1
ATOM 735 C CA . MET A 1 98 ? 7.0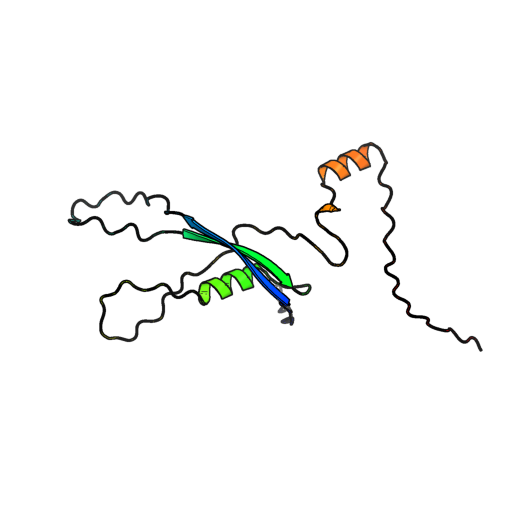90 6.578 4.508 1.00 96.38 98 MET A CA 1
ATOM 736 C C . MET A 1 98 ? 5.906 5.681 4.136 1.00 96.38 98 MET A C 1
ATOM 738 O O . MET A 1 98 ? 5.750 5.293 2.980 1.00 96.38 98 MET A O 1
ATOM 742 N N . LEU A 1 99 ? 5.057 5.365 5.117 1.00 97.31 99 LEU A N 1
ATOM 743 C CA . LEU A 1 99 ? 3.844 4.576 4.922 1.00 97.31 99 LEU A CA 1
ATOM 744 C C . LEU A 1 99 ? 2.714 5.116 5.794 1.00 97.31 99 LEU A C 1
ATOM 746 O O . LEU A 1 99 ? 2.868 5.233 7.007 1.00 97.31 99 LEU A O 1
ATOM 750 N N . HIS A 1 100 ? 1.564 5.377 5.181 1.00 97.06 100 HIS A N 1
ATOM 751 C CA . HIS A 1 100 ? 0.338 5.737 5.881 1.00 97.06 100 HIS A CA 1
ATOM 752 C C . HIS A 1 100 ? -0.805 4.850 5.388 1.00 97.06 100 HIS A C 1
ATOM 754 O O . HIS A 1 100 ? -1.115 4.829 4.199 1.00 97.06 100 HIS A O 1
ATOM 760 N N . ARG A 1 101 ? -1.426 4.102 6.305 1.00 97.12 101 ARG A N 1
ATOM 761 C CA . ARG A 1 101 ? -2.583 3.259 5.993 1.00 97.12 101 ARG A CA 1
ATOM 762 C C . ARG A 1 101 ? -3.854 4.103 6.079 1.00 97.12 101 ARG A C 1
ATOM 764 O O . ARG A 1 101 ? -4.237 4.528 7.163 1.00 97.12 101 ARG A O 1
ATOM 771 N N . THR A 1 102 ? -4.504 4.325 4.942 1.00 96.94 102 THR A N 1
ATOM 772 C CA . THR A 1 102 ? -5.710 5.162 4.829 1.00 96.94 102 THR A CA 1
ATOM 773 C C . THR A 1 102 ? -7.006 4.411 5.132 1.00 96.94 102 THR A C 1
ATOM 775 O O . THR A 1 102 ? -7.992 5.047 5.495 1.00 96.94 102 THR A O 1
ATOM 778 N N . GLN A 1 103 ? -7.009 3.081 5.016 1.00 96.56 103 GLN A N 1
ATOM 779 C CA . GLN A 1 103 ? -8.175 2.232 5.253 1.00 96.56 103 GLN A CA 1
ATOM 780 C C . GLN A 1 103 ? -7.759 0.857 5.796 1.00 96.56 103 GLN A C 1
ATOM 782 O O . GLN A 1 103 ? -6.699 0.332 5.451 1.00 96.56 103 GLN A O 1
ATOM 787 N N . SER A 1 104 ? -8.597 0.272 6.652 1.00 94.88 104 SER A N 1
ATOM 788 C CA . SER A 1 104 ? -8.488 -1.108 7.131 1.00 94.88 104 SER A CA 1
ATOM 789 C C . SER A 1 104 ? -9.888 -1.711 7.233 1.00 94.88 104 SER A C 1
ATOM 791 O O . SER A 1 104 ? -10.650 -1.350 8.129 1.00 94.88 104 SER A O 1
ATOM 793 N N . GLY A 1 105 ? -10.250 -2.610 6.313 1.00 91.00 105 GLY A N 1
ATOM 794 C CA . GLY A 1 105 ? -11.632 -3.092 6.197 1.00 91.00 105 GLY A CA 1
ATOM 795 C C . GLY A 1 105 ? -12.607 -1.926 5.979 1.00 91.00 105 GLY A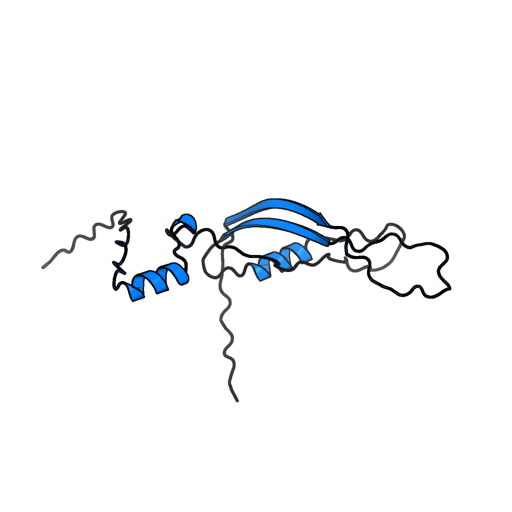 C 1
ATOM 796 O O . GLY A 1 105 ? -12.377 -1.081 5.115 1.00 91.00 105 GLY A O 1
ATOM 797 N N . GLY A 1 106 ? -13.661 -1.845 6.795 1.00 91.81 106 GLY A N 1
ATOM 798 C CA . GLY A 1 106 ? -14.623 -0.732 6.782 1.00 91.81 106 GLY A CA 1
ATOM 799 C C . GLY A 1 106 ? -14.158 0.553 7.486 1.00 91.81 106 GLY A C 1
ATOM 800 O O . GLY A 1 106 ? -14.879 1.546 7.477 1.00 91.81 106 GLY A O 1
ATOM 801 N N . PHE A 1 107 ? -12.972 0.567 8.105 1.00 94.19 107 PHE A N 1
ATOM 802 C CA . PHE A 1 107 ? -12.497 1.701 8.903 1.00 94.19 107 PHE A CA 1
ATOM 803 C C . PHE A 1 107 ? -11.565 2.605 8.098 1.00 94.19 107 PHE A C 1
ATOM 805 O O . PHE A 1 107 ? -10.527 2.163 7.601 1.00 94.19 107 PHE A O 1
ATOM 812 N N . LEU A 1 108 ? -11.913 3.889 8.008 1.00 95.88 108 LEU A N 1
ATOM 813 C CA . LEU A 1 108 ? -11.121 4.912 7.324 1.00 95.88 108 LEU A CA 1
ATOM 814 C C . LEU A 1 108 ? -10.207 5.648 8.308 1.00 95.88 108 LEU A C 1
ATOM 816 O O . LEU A 1 108 ? -10.570 5.876 9.461 1.00 95.88 108 LEU A O 1
ATOM 820 N N . SER A 1 109 ? -9.053 6.114 7.835 1.00 93.31 109 SER A N 1
ATOM 821 C CA . SER A 1 109 ? -8.118 6.923 8.631 1.00 93.31 109 SER A CA 1
ATOM 822 C C . SER A 1 109 ? -8.761 8.228 9.122 1.00 93.31 109 SER A C 1
ATOM 824 O O . SER A 1 109 ? -8.505 8.656 10.242 1.00 93.31 109 SER A O 1
ATOM 826 N N . SER A 1 110 ? -9.709 8.795 8.367 1.00 93.88 110 SER A N 1
ATOM 827 C CA . SER A 1 110 ? -10.502 9.959 8.798 1.00 93.88 110 SER A CA 1
ATOM 828 C C . SER A 1 110 ? -11.385 9.699 10.025 1.00 93.88 110 SER A C 1
ATOM 830 O O . SER A 1 110 ? -11.822 10.648 10.665 1.00 93.88 110 SER A O 1
ATOM 832 N N . SER A 1 111 ? -11.671 8.432 10.336 1.00 92.44 111 SER A N 1
ATOM 833 C CA . SER A 1 111 ? -12.383 8.015 11.552 1.00 92.44 111 SER A CA 1
ATOM 834 C C . SER A 1 111 ? -11.445 7.562 12.676 1.00 92.44 111 SER A C 1
ATOM 836 O O . SER A 1 111 ? -11.913 7.123 13.723 1.00 92.44 111 SER A O 1
ATOM 838 N N . SER A 1 112 ? -10.127 7.647 12.469 1.00 92.62 112 SER A N 1
ATOM 839 C CA . SER A 1 112 ? -9.135 7.263 13.470 1.00 92.62 112 SER A CA 1
ATOM 840 C C . SER A 1 112 ? -9.038 8.309 14.579 1.00 92.62 112 SER A C 1
ATOM 842 O O . SER A 1 112 ? -9.122 9.511 14.337 1.00 92.62 112 SER A O 1
ATOM 844 N N . THR A 1 113 ? -8.785 7.843 15.797 1.00 93.31 113 THR A N 1
ATOM 845 C CA . THR A 1 113 ? -8.516 8.677 16.976 1.00 93.31 113 THR A CA 1
ATOM 846 C C . THR A 1 113 ? -7.042 8.562 17.356 1.00 93.31 113 THR A C 1
ATOM 848 O O . THR A 1 113 ? -6.444 7.496 17.185 1.00 93.31 113 THR A O 1
ATOM 851 N N . THR A 1 114 ? -6.431 9.643 17.845 1.00 95.31 114 THR A N 1
ATOM 852 C CA . THR A 1 114 ? -5.032 9.607 18.296 1.00 95.31 114 THR A CA 1
ATOM 853 C C . THR A 1 114 ? -4.915 9.003 19.699 1.00 95.31 114 THR A C 1
ATOM 855 O O . THR A 1 114 ? -5.884 8.947 20.458 1.00 95.31 114 THR A O 1
ATOM 858 N N . LEU A 1 115 ? -3.714 8.551 20.076 1.00 93.69 115 LEU A N 1
ATOM 859 C CA . LEU A 1 115 ? -3.474 8.053 21.437 1.00 93.69 115 LEU A CA 1
ATOM 860 C C . LEU A 1 115 ? -3.627 9.156 22.493 1.00 93.69 115 LEU A C 1
ATOM 862 O O . LEU A 1 115 ? -4.074 8.865 23.602 1.00 93.69 115 LEU A O 1
ATOM 866 N N . ASP A 1 116 ? -3.314 10.405 22.144 1.00 95.50 116 ASP A N 1
ATOM 867 C CA . ASP A 1 116 ? -3.475 11.553 23.039 1.00 95.50 116 ASP A CA 1
ATOM 868 C C . ASP A 1 116 ? -4.956 11.821 23.339 1.00 95.50 116 ASP A C 1
ATOM 870 O O . ASP A 1 116 ? -5.337 11.999 24.499 1.00 95.50 116 ASP A O 1
ATOM 874 N N . ASP A 1 117 ? -5.815 11.744 22.320 1.00 91.81 117 ASP A N 1
ATOM 875 C CA . ASP A 1 117 ? -7.266 11.884 22.482 1.00 91.81 117 ASP A CA 1
ATOM 876 C C . ASP A 1 117 ? -7.854 10.743 23.327 1.00 91.81 117 ASP A C 1
ATOM 878 O O . ASP A 1 117 ? -8.726 10.961 24.178 1.00 91.81 117 ASP A O 1
ATOM 882 N N . ILE A 1 118 ? -7.352 9.516 23.142 1.00 92.69 118 ILE A N 1
ATOM 883 C CA . ILE A 1 118 ? -7.732 8.366 23.972 1.00 92.69 118 ILE A CA 1
ATOM 884 C C . ILE A 1 118 ? -7.309 8.610 25.423 1.00 92.69 118 ILE A C 1
ATOM 886 O O . ILE A 1 118 ? -8.123 8.442 26.332 1.00 92.69 118 ILE A O 1
ATOM 890 N N . ALA A 1 119 ? -6.072 9.050 25.661 1.00 91.38 119 ALA A N 1
ATOM 891 C CA . ALA A 1 119 ? -5.567 9.330 27.003 1.00 91.38 119 ALA A CA 1
ATOM 892 C C . ALA A 1 119 ? -6.390 10.423 27.709 1.00 91.38 119 ALA A C 1
ATOM 894 O O . ALA A 1 119 ? -6.741 10.278 28.886 1.00 91.38 119 ALA A O 1
ATOM 895 N N . ALA A 1 120 ? -6.765 11.482 26.986 1.00 91.31 120 ALA A N 1
ATOM 896 C CA . ALA A 1 120 ? -7.660 12.520 27.487 1.00 91.31 120 ALA A CA 1
ATOM 897 C C . ALA A 1 120 ? -9.050 11.957 27.840 1.00 91.31 120 ALA A C 1
ATOM 899 O O 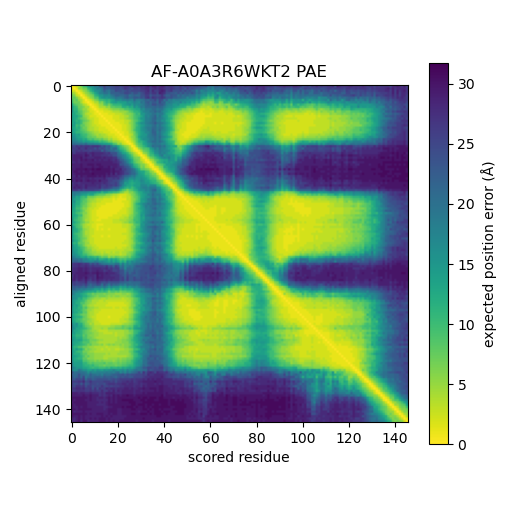. ALA A 1 120 ? -9.573 12.228 28.923 1.00 91.31 120 ALA A O 1
ATOM 900 N N . SER A 1 121 ? -9.612 11.105 26.981 1.00 88.25 121 SER A N 1
ATOM 901 C CA . SER A 1 121 ? -10.932 10.490 27.180 1.00 88.25 121 SER A CA 1
ATOM 902 C C . SER A 1 121 ? -10.967 9.530 28.374 1.00 88.25 121 SER A C 1
ATOM 904 O O . SER A 1 121 ? -11.936 9.515 29.137 1.00 88.25 121 SER A O 1
ATOM 906 N N . VAL A 1 122 ? -9.891 8.765 28.599 1.00 89.56 122 VAL A N 1
ATOM 907 C CA . VAL A 1 122 ? -9.731 7.906 29.788 1.00 89.56 122 VAL A CA 1
ATOM 908 C C . VAL A 1 122 ? -9.711 8.748 31.061 1.00 89.56 122 VAL A C 1
ATOM 910 O O . VAL A 1 122 ? -10.385 8.406 32.035 1.00 89.56 122 VAL A O 1
ATOM 913 N N . LYS A 1 123 ? -8.984 9.873 31.057 1.00 86.94 123 LYS A N 1
ATOM 914 C CA . LYS A 1 123 ? -8.877 10.774 32.216 1.00 86.94 123 LYS A CA 1
ATOM 915 C C . LYS A 1 123 ? -10.237 11.333 32.645 1.00 86.94 123 LYS A C 1
ATOM 917 O O . LYS A 1 123 ? -10.463 11.536 33.835 1.00 86.94 123 LYS A O 1
ATOM 922 N N . VAL A 1 124 ? -11.143 11.531 31.688 1.00 88.06 124 VAL A N 1
ATOM 923 C CA . VAL A 1 124 ? -12.511 12.030 31.907 1.00 88.06 124 VAL A CA 1
ATOM 924 C C . VAL A 1 124 ? -13.537 10.881 32.060 1.00 88.06 124 VAL A C 1
ATOM 926 O O . VAL A 1 124 ? -14.712 11.134 32.301 1.00 88.06 124 VAL A O 1
ATOM 929 N N . ARG A 1 125 ? -13.108 9.604 31.998 1.00 78.62 125 ARG A N 1
ATOM 930 C CA . ARG A 1 125 ? -13.961 8.388 32.013 1.00 78.62 125 ARG A CA 1
ATOM 931 C C . ARG A 1 125 ? -15.063 8.395 30.946 1.00 78.62 125 ARG A C 1
ATOM 933 O O . ARG A 1 125 ? -16.184 7.963 31.197 1.00 78.62 125 ARG A O 1
ATOM 940 N N . GLN A 1 126 ? -14.735 8.877 29.753 1.00 74.81 126 GLN A N 1
ATOM 941 C CA . GLN A 1 126 ? -15.714 9.163 28.704 1.00 74.81 126 GLN A CA 1
ATOM 942 C C . GLN A 1 126 ? -15.507 8.341 27.424 1.00 74.81 126 GLN A C 1
ATOM 944 O O . GLN A 1 126 ? -15.946 8.738 26.350 1.00 74.81 126 GLN A O 1
ATOM 949 N N . LEU A 1 127 ? -14.851 7.180 27.514 1.00 63.75 127 LEU A N 1
ATOM 950 C CA . LEU A 1 127 ? -14.806 6.233 26.399 1.00 63.75 127 LEU A CA 1
ATOM 951 C C . LEU A 1 127 ? -16.143 5.492 26.308 1.00 63.75 127 LEU A C 1
ATOM 953 O O . LEU A 1 127 ? -16.343 4.470 26.961 1.00 63.75 127 LEU A O 1
ATOM 957 N N . ALA A 1 128 ? -17.060 6.010 25.495 1.00 59.78 128 ALA A N 1
ATOM 958 C CA . ALA A 1 128 ? -18.147 5.200 24.969 1.00 59.78 128 ALA A CA 1
ATOM 959 C C . ALA A 1 128 ? -17.616 4.428 23.746 1.00 59.78 128 ALA A C 1
ATOM 961 O O . ALA A 1 128 ? -17.039 5.058 22.855 1.00 59.78 128 ALA A O 1
ATOM 962 N N . PRO A 1 129 ? -17.771 3.095 23.666 1.00 56.50 129 PRO A N 1
ATOM 963 C CA . PRO A 1 129 ? -17.501 2.384 22.425 1.00 56.50 129 PRO A CA 1
ATOM 964 C C . PRO A 1 129 ? -18.424 2.946 21.339 1.00 56.50 129 PRO A C 1
ATOM 966 O O . PRO A 1 129 ? -19.642 2.998 21.519 1.00 56.50 129 PRO A O 1
ATOM 969 N N . ALA A 1 130 ? -17.848 3.400 20.224 1.00 58.91 130 ALA A N 1
ATOM 970 C CA . ALA A 1 130 ? -18.647 3.719 19.049 1.00 58.91 130 ALA A CA 1
ATOM 971 C C . ALA A 1 130 ? -19.386 2.438 18.617 1.00 58.91 130 ALA A C 1
ATOM 973 O O . ALA A 1 130 ? -18.765 1.370 18.619 1.00 58.91 130 ALA A O 1
ATOM 974 N N . PRO A 1 131 ? -20.687 2.503 18.282 1.00 49.94 131 PRO A N 1
ATOM 975 C CA . PRO A 1 131 ? -21.404 1.327 17.812 1.00 49.94 131 PRO A CA 1
ATOM 976 C C . PRO A 1 131 ? -20.693 0.777 16.572 1.00 49.94 131 PRO A C 1
ATOM 978 O O . PRO A 1 131 ? -20.402 1.525 15.633 1.00 49.94 131 PRO A O 1
ATOM 981 N N . LEU A 1 132 ? -20.384 -0.523 16.589 1.00 49.59 132 LEU A N 1
ATOM 982 C CA . LEU A 1 132 ? -19.964 -1.236 15.388 1.00 49.59 132 LEU A CA 1
ATOM 983 C C . LEU A 1 132 ? -21.097 -1.062 14.375 1.00 49.59 132 LEU A C 1
ATOM 985 O O . LEU A 1 132 ? -22.251 -1.354 14.681 1.00 49.59 132 LEU A O 1
ATOM 989 N N . ARG A 1 133 ? -20.798 -0.492 13.208 1.00 52.50 133 ARG A N 1
ATOM 990 C CA . ARG A 1 133 ? -21.780 -0.442 12.127 1.00 52.50 133 ARG A CA 1
ATOM 991 C C . ARG A 1 133 ? -21.934 -1.875 11.636 1.00 52.50 133 ARG A C 1
ATOM 993 O O . ARG A 1 133 ? -21.013 -2.407 11.021 1.00 52.50 133 ARG A O 1
ATOM 1000 N N . ASP A 1 134 ? -23.062 -2.490 11.967 1.00 43.66 134 ASP A N 1
ATOM 1001 C CA . ASP A 1 134 ? -23.498 -3.740 11.363 1.00 43.66 134 ASP A CA 1
ATOM 1002 C C . ASP A 1 134 ? -23.816 -3.454 9.891 1.00 43.66 134 ASP A C 1
ATOM 1004 O O . ASP A 1 134 ? -24.938 -3.093 9.544 1.00 43.66 134 ASP A O 1
ATOM 1008 N N . ASP A 1 135 ? -22.835 -3.599 9.001 1.00 51.94 135 ASP A N 1
ATOM 1009 C CA . ASP A 1 135 ? -23.131 -3.846 7.586 1.00 51.94 135 ASP A CA 1
ATOM 1010 C C . ASP A 1 135 ? -23.556 -5.321 7.444 1.00 51.94 135 ASP A C 1
ATOM 1012 O O . ASP A 1 135 ? -22.895 -6.141 6.804 1.00 51.94 135 ASP A O 1
ATOM 1016 N N . ASP A 1 136 ? -24.672 -5.672 8.095 1.00 43.25 136 ASP A N 1
ATOM 1017 C CA . ASP A 1 136 ? -25.348 -6.957 7.949 1.00 43.25 136 ASP A CA 1
ATOM 1018 C C . ASP A 1 136 ? -26.073 -6.965 6.601 1.00 43.25 136 ASP A C 1
ATOM 1020 O O . ASP A 1 136 ? -27.263 -6.664 6.467 1.00 43.25 136 ASP A O 1
ATOM 1024 N N . THR A 1 137 ? -25.317 -7.277 5.549 1.00 46.38 137 THR A N 1
ATOM 1025 C CA . THR A 1 137 ? -25.908 -7.629 4.259 1.00 46.38 137 THR A CA 1
ATOM 1026 C C . THR A 1 137 ? -26.427 -9.064 4.358 1.00 46.38 137 THR A C 1
ATOM 1028 O O . THR A 1 137 ? -25.777 -10.014 3.930 1.00 46.38 137 THR A O 1
ATOM 1031 N N . GLY A 1 138 ? -27.597 -9.192 4.987 1.00 45.75 138 GLY A N 1
ATOM 1032 C CA . GLY A 1 138 ? -28.541 -10.307 4.957 1.00 45.75 138 GLY A CA 1
ATOM 1033 C C . GLY A 1 138 ? -28.000 -11.695 4.604 1.00 45.75 138 GLY A C 1
ATOM 1034 O O . GLY A 1 138 ? -28.091 -12.132 3.456 1.00 45.75 138 GLY A O 1
ATOM 1035 N N . ARG A 1 139 ? -27.608 -12.470 5.620 1.00 39.66 139 ARG A N 1
ATOM 1036 C CA . ARG A 1 139 ? -27.741 -13.936 5.576 1.00 39.66 139 ARG A CA 1
ATOM 1037 C C . ARG A 1 139 ? -28.884 -14.360 6.483 1.00 39.66 139 ARG A C 1
ATOM 1039 O O . ARG A 1 139 ? -28.716 -14.590 7.673 1.00 39.66 139 ARG A O 1
ATOM 1046 N N . ASN A 1 140 ? -30.060 -14.472 5.876 1.00 38.59 140 ASN A N 1
ATOM 1047 C CA . ASN A 1 140 ? -31.247 -15.031 6.499 1.00 38.59 140 ASN A CA 1
ATOM 1048 C C . ASN A 1 140 ? -31.035 -16.546 6.678 1.00 38.59 140 ASN A C 1
ATOM 1050 O O . ASN A 1 140 ? -31.192 -17.316 5.729 1.00 38.59 140 ASN A O 1
ATOM 1054 N N . VAL A 1 141 ? -30.601 -16.973 7.865 1.00 44.47 141 VAL A N 1
ATOM 1055 C CA . VAL A 1 141 ? -30.521 -18.395 8.218 1.00 44.47 141 VAL A CA 1
ATOM 1056 C C . VAL A 1 141 ? -31.807 -18.739 8.960 1.00 44.47 141 VAL A C 1
ATOM 1058 O O . VAL A 1 141 ? -31.942 -18.472 10.151 1.00 44.47 141 VAL A O 1
ATOM 1061 N N . ASN A 1 142 ? -32.781 -19.294 8.240 1.00 41.56 142 ASN A N 1
ATOM 1062 C CA . ASN A 1 142 ? -33.960 -19.884 8.863 1.00 41.56 142 ASN A CA 1
ATOM 1063 C C . ASN A 1 142 ? -33.506 -21.054 9.746 1.00 41.56 142 ASN A C 1
ATOM 1065 O O . ASN A 1 142 ? -33.078 -22.088 9.234 1.00 41.56 142 ASN A O 1
ATOM 1069 N N . VAL A 1 143 ? -33.605 -20.893 11.064 1.00 43.75 143 VAL A N 1
ATOM 1070 C CA . VAL A 1 143 ? -33.504 -22.005 12.011 1.00 43.75 143 VAL A CA 1
ATOM 1071 C C . VAL A 1 143 ? -34.872 -22.678 12.050 1.00 43.75 143 VAL A C 1
ATOM 1073 O O . VAL A 1 143 ? -35.817 -22.148 12.629 1.00 43.75 143 VAL A O 1
ATOM 1076 N N . ALA A 1 144 ? -34.983 -23.829 11.390 1.00 40.38 144 ALA A N 1
ATOM 1077 C CA . ALA A 1 144 ? -36.072 -24.763 11.634 1.00 40.38 144 ALA A CA 1
ATOM 1078 C C . ALA A 1 144 ? -35.781 -25.497 12.949 1.00 40.38 144 ALA A C 1
ATOM 1080 O O . ALA A 1 144 ? -34.772 -26.190 13.069 1.00 40.38 144 ALA A O 1
ATOM 1081 N N . THR A 1 145 ? -36.643 -25.296 13.939 1.00 45.59 145 THR A N 1
ATOM 1082 C CA . THR A 1 145 ? -36.770 -26.159 15.114 1.00 45.59 145 THR A CA 1
ATOM 1083 C C . THR A 1 145 ? -37.735 -27.295 14.789 1.00 45.59 145 THR A C 1
ATOM 1085 O O . THR A 1 145 ? -38.886 -27.009 14.459 1.00 45.59 145 THR A O 1
ATOM 1088 N N . ASP A 1 146 ? -37.264 -28.532 14.931 1.00 42.41 146 ASP A N 1
ATOM 1089 C CA . ASP A 1 146 ? -38.049 -29.709 15.327 1.00 42.41 146 ASP A CA 1
ATOM 1090 C C . ASP A 1 146 ? -37.363 -30.320 16.560 1.00 42.41 146 ASP A C 1
ATOM 1092 O O . ASP A 1 146 ? -36.106 -30.342 16.572 1.00 42.41 146 ASP A O 1
#

Foldseek 3Di:
DDPPDDDDDDDKDWPDKAWPDKDKAQDDPDPPPDPPPDDDDDPSPDIDMDIDIDTDMDPPDDVQVVQQVVQQPAFDPDPPDDDDDDDDTDTRGGGDPDDDDQDDVPDGPVNDDDPVRVVVCVVVVNDDPDDDPPPPPDDPDDDDDD

Organism: NCBI:txid157072